Protein AF-A0A432FKI2-F1 (afdb_monomer)

pLDDT: mean 86.58, std 9.46, range [42.62, 94.94]

Nearest PDB structures (foldseek):
  8cwy-assembly1_F  TM=4.904E-01  e=3.872E+00  synthetic construct
  6v7m-assembly1_B  TM=4.877E-01  e=4.125E+00  Homo sapiens
  5of9-assembly1_B  TM=5.105E-01  e=4.680E+00  Homo sapiens
  4h63-assembly1_H  TM=4.499E-01  e=6.026E+00  Schizosaccharomyces pombe 972h-

Structure (mmCIF, N/CA/C/O backbone):
data_AF-A0A432FKI2-F1
#
_entry.id   AF-A0A432FKI2-F1
#
loop_
_atom_site.group_PDB
_atom_site.id
_atom_site.type_symbol
_atom_site.label_atom_id
_atom_site.label_alt_id
_atom_site.label_comp_id
_atom_site.label_asym_id
_atom_site.label_entity_id
_atom_site.label_seq_id
_atom_site.pdbx_PDB_ins_code
_atom_site.Cartn_x
_atom_site.Cartn_y
_atom_site.Cartn_z
_atom_site.occupancy
_atom_site.B_iso_or_equiv
_atom_site.auth_seq_id
_atom_site.auth_comp_id
_atom_site.auth_asym_id
_atom_site.auth_atom_id
_atom_site.pdbx_PDB_model_num
ATOM 1 N N . MET A 1 1 ? -20.578 -13.091 22.858 1.00 42.62 1 MET A N 1
ATOM 2 C CA . MET A 1 1 ? -21.070 -12.518 21.584 1.00 42.62 1 MET A CA 1
ATOM 3 C C . MET A 1 1 ? -20.027 -11.633 20.861 1.00 42.62 1 MET A C 1
ATOM 5 O O . MET A 1 1 ? -20.405 -10.948 19.927 1.00 42.62 1 MET A O 1
ATOM 9 N N . ASP A 1 2 ? -18.721 -11.669 21.192 1.00 59.06 2 ASP A N 1
ATOM 10 C CA . ASP A 1 2 ? -17.759 -10.625 20.743 1.00 59.06 2 ASP A CA 1
ATOM 11 C C . ASP A 1 2 ? -16.721 -11.053 19.669 1.00 59.06 2 ASP A C 1
ATOM 13 O O . ASP A 1 2 ? -16.109 -10.215 19.008 1.00 59.06 2 ASP A O 1
ATOM 17 N N . ARG A 1 3 ? -16.554 -12.360 19.400 1.00 57.31 3 ARG A N 1
ATOM 18 C CA . ARG A 1 3 ? -15.512 -12.851 18.465 1.00 57.31 3 ARG A CA 1
ATOM 19 C C . ARG A 1 3 ? -15.654 -12.314 17.038 1.00 57.31 3 ARG A C 1
ATOM 21 O O . ARG A 1 3 ? -14.658 -11.934 16.438 1.00 57.31 3 ARG A O 1
ATOM 28 N N . GLY A 1 4 ? -16.876 -12.225 16.507 1.00 62.41 4 GLY A N 1
ATOM 29 C CA . GLY A 1 4 ? -17.103 -11.756 15.132 1.00 62.41 4 GLY A CA 1
ATOM 30 C C . GLY A 1 4 ? -16.793 -10.270 14.915 1.00 62.41 4 GLY A C 1
ATOM 31 O O . GLY A 1 4 ? -16.568 -9.847 13.785 1.00 62.41 4 GLY A O 1
ATOM 32 N N . ASN A 1 5 ? -16.765 -9.472 15.985 1.00 62.22 5 ASN A N 1
ATOM 33 C CA . ASN A 1 5 ? -16.475 -8.041 15.915 1.00 62.22 5 ASN A CA 1
ATOM 34 C C . ASN A 1 5 ? -14.969 -7.763 16.097 1.00 62.22 5 ASN A C 1
ATOM 36 O O . ASN A 1 5 ? -14.403 -6.875 15.456 1.00 62.22 5 ASN A O 1
ATOM 40 N N . GLN A 1 6 ? -14.302 -8.572 16.925 1.00 67.38 6 GLN A N 1
ATOM 41 C CA . GLN A 1 6 ? -12.847 -8.563 17.069 1.00 67.38 6 GLN A CA 1
ATOM 42 C C . GLN A 1 6 ? -12.155 -9.022 15.774 1.00 67.38 6 GLN A C 1
ATOM 44 O O . GLN A 1 6 ? -11.264 -8.335 15.283 1.00 67.38 6 GLN A O 1
ATOM 49 N N . ASP A 1 7 ? -12.657 -10.083 15.137 1.00 74.25 7 ASP A N 1
ATOM 50 C CA . ASP A 1 7 ? -12.125 -10.617 13.872 1.00 74.25 7 ASP A CA 1
ATOM 51 C C . ASP A 1 7 ? -12.210 -9.599 12.711 1.00 74.25 7 ASP A C 1
ATOM 53 O O . ASP A 1 7 ? -11.273 -9.411 11.931 1.00 74.25 7 ASP A O 1
ATOM 57 N N . ARG A 1 8 ? -13.299 -8.815 12.659 1.00 82.50 8 ARG A N 1
ATOM 58 C CA . ARG A 1 8 ? -13.438 -7.694 11.711 1.00 82.50 8 ARG A CA 1
ATOM 59 C C . ARG A 1 8 ? -12.406 -6.594 11.943 1.00 82.50 8 ARG A C 1
ATOM 61 O O . ARG A 1 8 ? -11.864 -6.064 10.981 1.00 82.50 8 ARG A O 1
ATOM 68 N N . THR A 1 9 ? -12.119 -6.273 13.201 1.00 85.19 9 THR A N 1
ATOM 69 C CA . THR A 1 9 ? -11.145 -5.231 13.559 1.00 85.19 9 THR A CA 1
ATOM 70 C C . THR A 1 9 ? -9.734 -5.649 13.165 1.00 85.19 9 THR A C 1
ATOM 72 O O . THR A 1 9 ? -9.021 -4.866 12.539 1.00 85.19 9 THR A O 1
ATOM 75 N N . VAL A 1 10 ? -9.359 -6.900 13.444 1.00 88.88 10 VAL A N 1
ATOM 76 C CA . VAL A 1 10 ? -8.068 -7.462 13.023 1.00 88.88 10 VAL A CA 1
ATOM 77 C C . VAL A 1 10 ? -7.952 -7.464 11.497 1.00 88.88 10 VAL A C 1
ATOM 79 O O . VAL A 1 10 ? -6.930 -7.034 10.962 1.00 88.88 10 VAL A O 1
ATOM 82 N N . SER A 1 11 ? -9.011 -7.850 10.776 1.00 90.19 11 SER A N 1
ATOM 83 C CA . SER A 1 11 ? -9.038 -7.785 9.309 1.00 90.19 11 SER A CA 1
ATOM 84 C C . SER A 1 11 ? -8.864 -6.354 8.782 1.00 90.19 11 SER A C 1
ATOM 86 O O . SER A 1 11 ? -8.080 -6.130 7.857 1.00 90.19 11 SER A O 1
ATOM 88 N N . SER A 1 12 ? -9.537 -5.366 9.382 1.00 91.19 12 SER A N 1
ATOM 89 C CA . SER A 1 12 ? -9.379 -3.951 9.023 1.00 91.19 12 SER A CA 1
ATOM 90 C C . SER A 1 12 ? -7.953 -3.456 9.264 1.00 91.19 12 SER A C 1
ATOM 92 O O . SER A 1 12 ? -7.379 -2.817 8.384 1.00 91.19 12 SER A O 1
ATOM 94 N N . ILE A 1 13 ? -7.342 -3.808 10.400 1.00 91.81 13 ILE A N 1
ATOM 95 C CA . ILE A 1 13 ? -5.944 -3.466 10.703 1.00 91.81 13 ILE A CA 1
ATOM 96 C C . ILE A 1 13 ? -4.993 -4.108 9.687 1.00 91.81 13 ILE A C 1
ATOM 98 O O . ILE A 1 13 ? -4.126 -3.423 9.144 1.00 91.81 13 ILE A O 1
ATOM 102 N N . ALA A 1 14 ? -5.181 -5.390 9.363 1.00 92.38 14 ALA A N 1
ATOM 103 C CA . ALA A 1 14 ? -4.363 -6.089 8.375 1.00 92.38 14 ALA A CA 1
ATOM 104 C C . ALA A 1 14 ? -4.469 -5.450 6.979 1.00 92.38 14 ALA A C 1
ATOM 106 O O . ALA A 1 14 ? -3.455 -5.282 6.297 1.00 92.38 14 ALA A O 1
ATOM 107 N N . LYS A 1 15 ? -5.674 -5.039 6.562 1.00 92.88 15 LYS A N 1
ATOM 108 C CA . LYS A 1 15 ? -5.897 -4.319 5.297 1.00 92.88 15 LYS A CA 1
ATOM 109 C C . LYS A 1 15 ? -5.205 -2.959 5.281 1.00 92.88 15 LYS A C 1
ATOM 111 O O . LYS A 1 15 ? -4.529 -2.650 4.302 1.00 92.88 15 LYS A O 1
ATOM 116 N N . ILE A 1 16 ? -5.336 -2.177 6.358 1.00 93.88 16 ILE A N 1
ATOM 117 C CA . ILE A 1 16 ? -4.651 -0.883 6.511 1.00 93.88 16 ILE A CA 1
ATOM 118 C C . ILE A 1 16 ? -3.139 -1.082 6.376 1.00 93.88 16 ILE A C 1
ATOM 120 O O . ILE A 1 16 ? -2.508 -0.443 5.537 1.00 93.88 16 ILE A O 1
ATOM 124 N N . PHE A 1 17 ? -2.577 -2.004 7.160 1.00 93.75 17 PHE A N 1
ATOM 125 C CA . PHE A 1 17 ? -1.144 -2.274 7.170 1.00 93.75 17 PHE A CA 1
ATOM 126 C C . PHE A 1 17 ? -0.639 -2.719 5.795 1.00 93.75 17 PHE A C 1
ATOM 128 O O . PHE A 1 17 ? 0.339 -2.179 5.282 1.00 93.75 17 PHE A O 1
ATOM 135 N N . THR A 1 18 ? -1.339 -3.661 5.161 1.00 93.44 18 THR A N 1
ATOM 136 C CA . THR A 1 18 ? -0.967 -4.171 3.836 1.00 93.44 18 THR A CA 1
ATOM 137 C C . THR A 1 18 ? -0.961 -3.054 2.799 1.00 93.44 18 THR A C 1
ATOM 139 O O . THR A 1 18 ? -0.002 -2.931 2.042 1.00 93.44 18 THR A O 1
ATOM 142 N N . ALA A 1 19 ? -1.990 -2.205 2.784 1.00 92.94 19 ALA A N 1
ATOM 143 C CA . ALA A 1 19 ? -2.081 -1.117 1.821 1.00 92.94 19 ALA A CA 1
ATOM 144 C C . ALA A 1 19 ? -0.957 -0.075 2.005 1.00 92.94 19 ALA A C 1
ATOM 146 O O . ALA A 1 19 ? -0.375 0.388 1.023 1.00 92.94 19 ALA A O 1
ATOM 147 N N . GLU A 1 20 ? 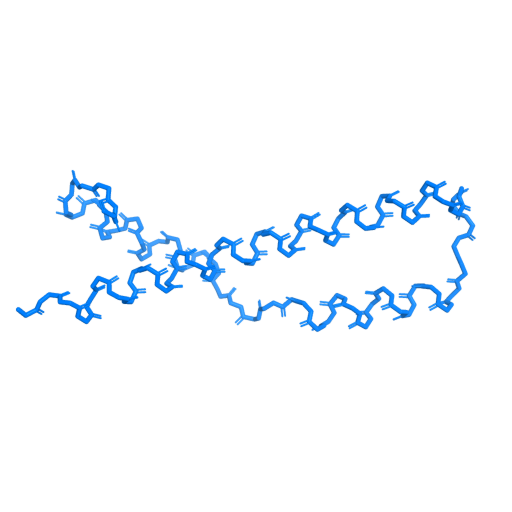-0.576 0.239 3.246 1.00 93.44 20 GLU A N 1
ATOM 148 C CA . GLU A 1 20 ? 0.580 1.103 3.520 1.00 93.44 20 GLU A CA 1
ATOM 149 C C . GLU A 1 20 ? 1.909 0.461 3.108 1.00 93.44 20 GLU A C 1
ATOM 151 O O . GLU A 1 20 ? 2.774 1.132 2.536 1.00 93.44 20 GLU A O 1
ATOM 156 N N . MET A 1 21 ? 2.084 -0.836 3.374 1.00 94.94 21 MET A N 1
ATOM 157 C CA . MET A 1 21 ? 3.300 -1.565 3.005 1.00 94.94 21 MET A CA 1
ATOM 158 C C . MET A 1 21 ? 3.464 -1.687 1.499 1.00 94.94 21 MET A C 1
ATOM 160 O O . MET A 1 21 ? 4.568 -1.479 0.999 1.00 94.94 21 MET A O 1
ATOM 164 N N . VAL A 1 22 ? 2.377 -1.928 0.766 1.00 93.69 22 VAL A N 1
ATOM 165 C CA . VAL A 1 22 ? 2.377 -1.889 -0.699 1.00 93.69 22 VAL A CA 1
ATOM 166 C C . VAL A 1 22 ? 2.908 -0.544 -1.193 1.00 93.69 22 VAL A C 1
ATOM 168 O O . VAL A 1 22 ? 3.853 -0.517 -1.976 1.00 93.69 22 VAL A O 1
ATOM 171 N N . LEU A 1 23 ? 2.364 0.575 -0.705 1.00 91.75 23 LEU A N 1
ATOM 172 C CA . LEU A 1 23 ? 2.805 1.906 -1.135 1.00 91.75 23 LEU A CA 1
ATOM 173 C C . LEU A 1 23 ? 4.290 2.148 -0.835 1.00 91.75 23 LEU A C 1
ATOM 175 O O . LEU A 1 23 ? 5.017 2.671 -1.682 1.00 91.75 23 LEU A O 1
ATOM 179 N N . ARG A 1 24 ? 4.773 1.724 0.340 1.00 94.38 24 ARG A N 1
ATOM 180 C CA . ARG A 1 24 ? 6.202 1.813 0.680 1.00 94.38 24 ARG A CA 1
ATOM 181 C C . ARG A 1 24 ? 7.073 0.981 -0.256 1.00 94.38 24 ARG A C 1
ATOM 183 O O . ARG A 1 24 ? 8.085 1.488 -0.735 1.00 94.38 24 ARG A O 1
ATOM 190 N N . LEU A 1 25 ? 6.689 -0.263 -0.533 1.00 93.81 25 LEU A N 1
ATOM 191 C CA . LEU A 1 25 ? 7.431 -1.154 -1.427 1.00 93.81 25 LEU A CA 1
ATOM 192 C C . LEU A 1 25 ? 7.475 -0.613 -2.856 1.00 93.81 25 LEU A C 1
ATOM 194 O O . LEU A 1 25 ? 8.531 -0.648 -3.487 1.00 93.81 25 LEU A O 1
ATOM 198 N N . LEU A 1 26 ? 6.364 -0.069 -3.356 1.00 92.50 26 LEU A N 1
ATOM 199 C CA . LEU A 1 26 ? 6.310 0.540 -4.684 1.00 92.50 26 LEU A CA 1
ATOM 200 C C . LEU A 1 26 ? 7.238 1.758 -4.778 1.00 92.50 26 LEU A C 1
ATOM 202 O O . LEU A 1 26 ? 7.997 1.866 -5.739 1.00 92.50 26 LEU A O 1
ATOM 206 N N . ASN A 1 27 ? 7.253 2.619 -3.758 1.00 92.06 27 ASN A N 1
ATOM 207 C CA . ASN A 1 27 ? 8.167 3.763 -3.704 1.00 92.06 27 ASN A CA 1
ATOM 208 C C . ASN A 1 27 ? 9.638 3.332 -3.631 1.00 92.06 27 ASN A C 1
ATOM 210 O O . ASN A 1 27 ? 10.471 3.863 -4.362 1.00 92.06 27 ASN A O 1
ATOM 214 N N . LEU A 1 28 ? 9.964 2.341 -2.795 1.00 93.75 28 LEU A N 1
ATOM 215 C CA . LEU A 1 28 ? 11.318 1.783 -2.718 1.00 93.75 28 LEU A CA 1
ATOM 216 C C . LEU A 1 28 ? 11.760 1.181 -4.052 1.00 93.75 28 LEU A C 1
ATOM 218 O O . LEU A 1 28 ? 12.894 1.394 -4.474 1.00 93.75 28 LEU A O 1
ATOM 222 N N . SER A 1 29 ? 10.857 0.479 -4.734 1.00 90.56 29 SER A N 1
ATOM 223 C CA . SER A 1 29 ? 11.124 -0.112 -6.046 1.00 90.56 29 SER A CA 1
ATOM 224 C C . SER A 1 29 ? 11.437 0.964 -7.087 1.00 90.56 29 SER A C 1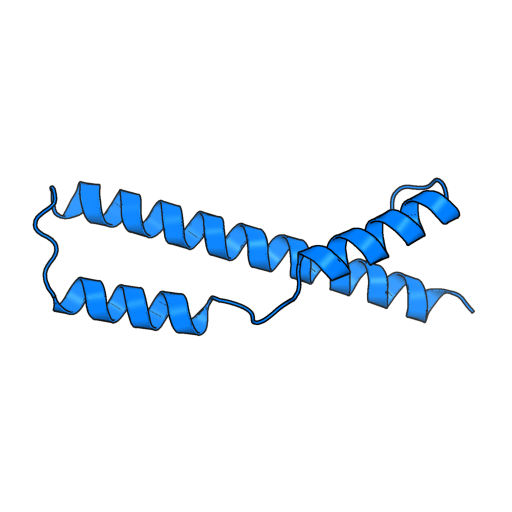
ATOM 226 O O . SER A 1 29 ? 12.397 0.818 -7.836 1.00 90.56 29 SER A O 1
ATOM 228 N N . LEU A 1 30 ? 10.697 2.081 -7.102 1.00 88.38 30 LEU A N 1
ATOM 229 C CA . LEU A 1 30 ? 10.991 3.217 -7.986 1.00 88.38 30 LEU A CA 1
ATOM 230 C C . LEU A 1 30 ? 12.372 3.826 -7.702 1.00 88.38 30 LEU A C 1
ATOM 232 O O . LEU A 1 30 ? 13.139 4.074 -8.631 1.00 88.38 30 LEU A O 1
ATOM 236 N N . THR A 1 31 ? 12.718 4.021 -6.428 1.00 90.69 31 THR A N 1
ATOM 237 C CA . THR A 1 31 ? 14.043 4.518 -6.024 1.00 90.69 31 THR A CA 1
ATOM 238 C C . THR A 1 31 ? 15.158 3.562 -6.447 1.00 90.69 31 THR A C 1
ATOM 240 O O . THR A 1 31 ? 16.168 3.998 -7.000 1.00 90.69 31 THR A O 1
ATOM 243 N N . ALA A 1 32 ? 14.969 2.258 -6.237 1.00 90.25 32 ALA A N 1
ATOM 244 C CA . ALA A 1 32 ? 15.930 1.235 -6.632 1.00 90.25 32 ALA A CA 1
ATOM 245 C C . ALA A 1 32 ? 16.126 1.202 -8.154 1.00 90.25 32 ALA A C 1
ATOM 247 O O .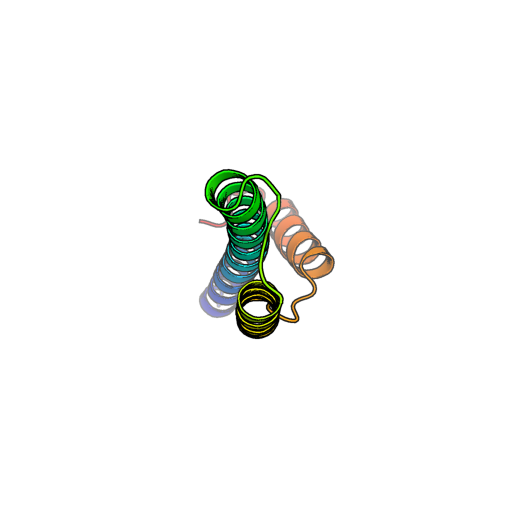 ALA A 1 32 ? 17.263 1.191 -8.620 1.00 90.25 32 ALA A O 1
ATOM 248 N N . LEU A 1 33 ? 15.039 1.259 -8.931 1.00 89.75 33 LEU A N 1
ATOM 249 C CA . LEU A 1 33 ? 15.099 1.327 -10.392 1.00 89.75 33 LEU A CA 1
ATOM 250 C C . LEU A 1 33 ? 15.868 2.567 -10.861 1.00 89.75 33 LEU A C 1
ATOM 252 O O . LEU A 1 33 ? 16.776 2.442 -11.680 1.00 89.75 33 LEU A O 1
ATOM 256 N N . ASN A 1 34 ? 15.583 3.742 -10.296 1.00 87.56 34 ASN A N 1
ATOM 257 C CA . ASN A 1 34 ? 16.329 4.959 -10.620 1.00 87.56 34 ASN A CA 1
ATOM 258 C C . ASN A 1 34 ? 17.832 4.817 -10.330 1.00 87.56 34 ASN A C 1
ATOM 260 O O . ASN A 1 34 ? 18.650 5.272 -11.131 1.00 87.56 34 ASN A O 1
ATOM 264 N N . GLY A 1 35 ? 18.199 4.155 -9.227 1.00 89.44 35 GLY A N 1
ATOM 265 C CA . GLY A 1 35 ? 19.592 3.867 -8.880 1.00 89.44 35 GLY A CA 1
ATOM 266 C C . GLY A 1 35 ? 20.271 2.887 -9.842 1.00 89.44 35 GLY A C 1
ATOM 267 O O . GLY A 1 35 ? 21.374 3.159 -10.312 1.00 89.44 35 GLY A O 1
ATOM 268 N N . ILE A 1 36 ? 19.606 1.776 -10.177 1.00 90.19 36 ILE A N 1
ATOM 269 C CA . ILE A 1 36 ? 20.130 0.728 -11.071 1.00 90.19 36 ILE A CA 1
ATOM 270 C C . ILE A 1 36 ? 20.343 1.273 -12.483 1.00 90.19 36 ILE A C 1
ATOM 272 O O . ILE A 1 36 ? 21.404 1.078 -13.073 1.00 90.19 36 ILE A O 1
ATOM 276 N N . TYR A 1 37 ? 19.351 1.988 -13.014 1.00 88.12 37 TYR A N 1
ATOM 277 C CA . TYR A 1 37 ? 19.388 2.503 -14.380 1.00 88.12 37 TYR A CA 1
ATOM 278 C C . TYR A 1 37 ? 20.074 3.869 -14.496 1.00 88.12 37 TYR A C 1
ATOM 280 O O . TYR A 1 37 ? 20.165 4.405 -15.596 1.00 88.12 37 TYR A O 1
ATOM 288 N N . ARG A 1 38 ? 20.555 4.460 -13.389 1.00 85.75 38 ARG A N 1
ATOM 289 C CA . ARG A 1 38 ? 21.140 5.818 -13.349 1.00 85.75 38 ARG A CA 1
ATOM 290 C C . ARG A 1 38 ? 20.255 6.870 -14.042 1.00 85.75 38 ARG A C 1
ATOM 292 O O . ARG A 1 38 ? 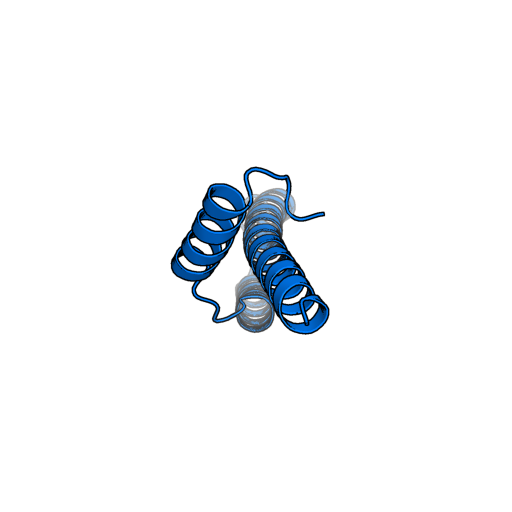20.754 7.775 -14.705 1.00 85.75 38 ARG A O 1
ATOM 299 N N . GLY A 1 39 ? 18.935 6.717 -13.931 1.00 73.81 39 GLY A N 1
ATOM 300 C CA . GLY A 1 39 ? 17.941 7.562 -14.605 1.00 73.81 39 GLY A CA 1
ATOM 301 C C . GLY A 1 39 ? 17.649 7.226 -16.077 1.00 73.81 39 GLY A C 1
ATOM 302 O O . GLY A 1 39 ? 16.764 7.843 -16.660 1.00 73.81 39 GLY A O 1
ATOM 303 N N . GLN A 1 40 ? 18.323 6.241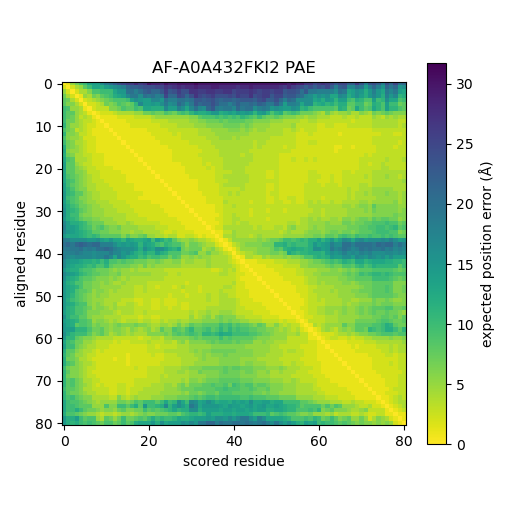 -16.681 1.00 80.69 40 GLN A N 1
ATOM 304 C CA . GLN A 1 40 ? 18.087 5.772 -18.056 1.00 80.69 40 GLN A CA 1
ATOM 305 C C . GLN A 1 40 ? 17.220 4.503 -18.084 1.00 80.69 40 GLN A C 1
ATOM 307 O O . GLN A 1 40 ? 17.614 3.452 -18.589 1.00 80.69 40 GLN A O 1
ATOM 312 N N . THR A 1 41 ? 16.033 4.578 -17.489 1.00 79.19 41 THR A N 1
ATOM 313 C CA . THR A 1 41 ? 15.110 3.438 -17.418 1.00 79.19 41 THR A CA 1
ATOM 314 C C . THR A 1 41 ? 14.431 3.213 -18.772 1.00 79.19 41 THR A C 1
ATOM 316 O O . THR A 1 41 ? 13.875 4.142 -19.358 1.00 79.19 41 THR A O 1
ATOM 319 N N . THR A 1 42 ? 14.454 1.978 -19.281 1.00 85.62 42 THR A N 1
ATOM 320 C CA . THR A 1 42 ? 13.832 1.649 -20.573 1.00 85.62 42 THR A CA 1
ATOM 321 C C . THR A 1 42 ? 12.299 1.595 -20.470 1.00 85.62 42 THR A C 1
ATOM 323 O O . THR A 1 42 ? 11.762 1.260 -19.409 1.00 85.62 42 THR A O 1
ATOM 326 N N . PRO A 1 43 ? 11.558 1.861 -21.565 1.00 86.06 43 PRO A N 1
ATOM 327 C CA . PRO A 1 43 ? 10.091 1.804 -21.568 1.00 86.06 43 PRO A CA 1
ATOM 328 C C . PRO A 1 43 ? 9.521 0.459 -21.094 1.00 86.06 43 PRO A C 1
ATOM 330 O O . PRO A 1 43 ? 8.535 0.424 -20.365 1.00 86.06 43 PRO A O 1
ATOM 333 N N . ILE A 1 44 ? 10.195 -0.647 -21.430 1.00 90.12 44 ILE A N 1
ATOM 334 C CA . ILE A 1 44 ? 9.801 -2.007 -21.029 1.00 90.12 44 ILE A CA 1
ATOM 335 C C . ILE A 1 44 ? 9.768 -2.142 -19.500 1.00 90.12 44 ILE A C 1
ATOM 337 O O . ILE A 1 44 ? 8.839 -2.722 -18.940 1.00 90.12 44 ILE A O 1
ATOM 341 N N . VAL A 1 45 ? 10.769 -1.587 -18.814 1.00 87.56 45 VAL A N 1
ATOM 342 C CA . VAL A 1 45 ? 10.874 -1.647 -17.351 1.00 87.56 45 VAL A CA 1
ATOM 343 C C . VAL A 1 45 ? 9.792 -0.786 -16.696 1.00 87.56 45 VAL 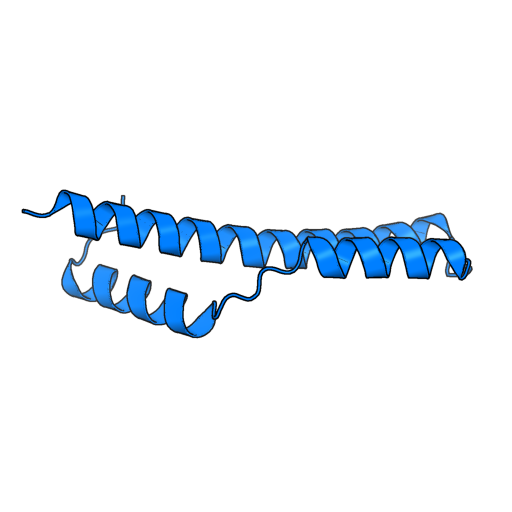A C 1
ATOM 345 O O . VAL A 1 45 ? 9.206 -1.193 -15.692 1.00 87.56 45 VAL A O 1
ATOM 348 N N . PHE A 1 46 ? 9.466 0.368 -17.284 1.00 86.62 46 PHE A N 1
ATOM 349 C CA . PHE A 1 46 ? 8.347 1.191 -16.820 1.00 86.62 46 PHE A CA 1
ATOM 350 C C . PHE A 1 46 ? 7.000 0.477 -16.954 1.00 86.62 46 PHE A C 1
ATOM 352 O O . PHE A 1 46 ? 6.205 0.514 -16.013 1.00 86.62 46 PHE A O 1
ATOM 359 N N . ASP A 1 47 ? 6.753 -0.206 -18.070 1.00 90.81 47 ASP A N 1
ATOM 360 C CA . ASP A 1 47 ? 5.513 -0.958 -18.275 1.00 90.81 47 ASP A CA 1
ATOM 361 C C . ASP A 1 47 ? 5.396 -2.141 -17.308 1.00 90.81 47 ASP A C 1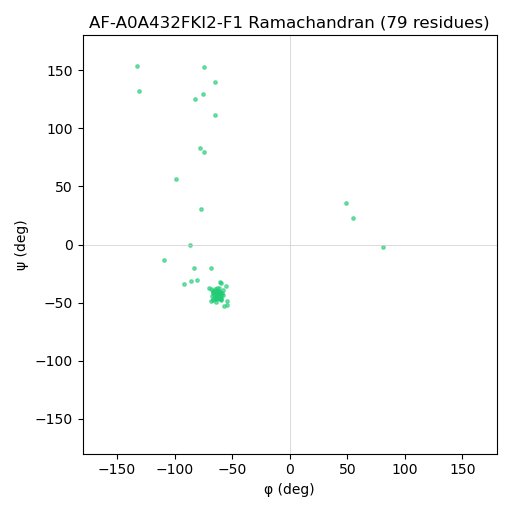
ATOM 363 O O . ASP A 1 47 ? 4.333 -2.376 -16.728 1.00 90.81 47 ASP A O 1
ATOM 367 N N . GLN A 1 48 ? 6.497 -2.854 -17.055 1.00 91.00 48 GLN A N 1
ATOM 368 C CA . GLN A 1 48 ? 6.537 -3.899 -16.030 1.00 91.00 48 GLN A CA 1
ATOM 369 C C . GLN A 1 48 ? 6.225 -3.336 -14.639 1.00 91.00 48 GLN A C 1
ATOM 371 O O . GLN A 1 48 ? 5.396 -3.902 -13.923 1.00 91.00 48 GLN A O 1
ATOM 376 N N . MET A 1 49 ? 6.819 -2.194 -14.279 1.00 89.62 49 MET A N 1
ATOM 377 C CA . MET A 1 49 ? 6.565 -1.539 -12.996 1.00 89.62 49 MET A CA 1
ATOM 378 C C . MET A 1 49 ? 5.112 -1.067 -12.874 1.00 89.62 49 MET A C 1
ATOM 380 O O . MET A 1 49 ? 4.490 -1.247 -11.828 1.00 89.62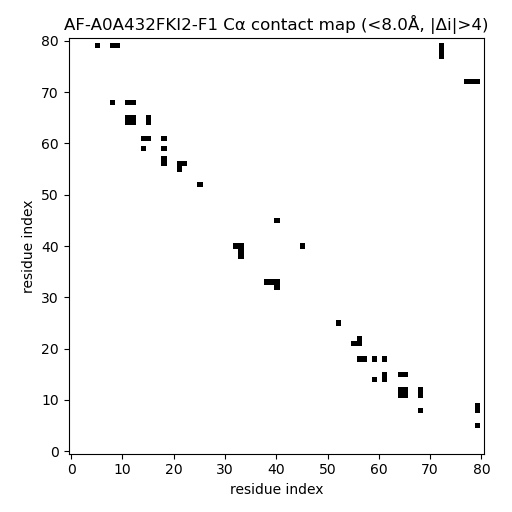 49 MET A O 1
ATOM 384 N N . ARG A 1 50 ? 4.528 -0.522 -13.945 1.00 90.19 50 ARG A N 1
ATOM 385 C CA . ARG A 1 50 ? 3.118 -0.111 -13.977 1.00 90.19 50 ARG A CA 1
ATOM 386 C C . ARG A 1 50 ? 2.178 -1.302 -13.792 1.00 90.19 50 ARG A C 1
ATOM 388 O O . ARG A 1 50 ? 1.247 -1.229 -12.992 1.00 90.19 50 ARG A O 1
ATOM 395 N N . ASN A 1 51 ? 2.443 -2.412 -14.477 1.00 91.94 51 ASN A N 1
ATOM 396 C CA . ASN A 1 51 ? 1.665 -3.643 -14.329 1.00 91.94 51 ASN A CA 1
ATOM 397 C C . ASN A 1 51 ? 1.769 -4.222 -12.914 1.00 91.94 51 ASN A C 1
ATOM 399 O O . ASN A 1 51 ? 0.789 -4.737 -12.376 1.00 91.94 51 ASN A O 1
ATOM 403 N N . PHE A 1 52 ? 2.947 -4.128 -12.299 1.00 90.12 52 PHE A N 1
ATOM 404 C CA . PHE A 1 52 ? 3.158 -4.538 -10.916 1.00 90.12 52 PHE A CA 1
ATOM 405 C C . PHE A 1 52 ? 2.382 -3.648 -9.934 1.00 90.12 52 PHE A C 1
ATOM 407 O O . PHE A 1 52 ? 1.636 -4.167 -9.105 1.00 90.12 52 PHE A O 1
ATOM 414 N N . GLN A 1 53 ? 2.465 -2.322 -10.087 1.00 91.38 53 GLN A N 1
ATOM 415 C CA . GLN A 1 53 ? 1.693 -1.356 -9.295 1.00 91.38 53 GLN A CA 1
ATOM 416 C C . GLN A 1 53 ? 0.189 -1.639 -9.365 1.00 91.38 53 GLN A C 1
ATOM 418 O O . GLN A 1 53 ? -0.460 -1.740 -8.326 1.00 91.38 53 GLN A O 1
ATOM 423 N N . ALA A 1 54 ? -0.356 -1.836 -10.569 1.00 90.81 54 ALA A N 1
ATOM 424 C CA . ALA A 1 54 ? -1.780 -2.098 -10.766 1.00 90.81 54 ALA A CA 1
ATOM 425 C C . ALA A 1 54 ? -2.269 -3.369 -10.046 1.00 90.81 54 ALA A C 1
ATOM 427 O O . ALA A 1 54 ? -3.402 -3.409 -9.580 1.00 90.81 54 ALA A O 1
ATOM 428 N N . LYS A 1 55 ? -1.417 -4.397 -9.931 1.00 90.25 55 LYS A N 1
ATOM 429 C CA . LYS A 1 55 ? -1.747 -5.650 -9.232 1.00 90.25 55 LYS A CA 1
ATOM 430 C C . LYS A 1 55 ? -1.602 -5.552 -7.716 1.00 90.25 55 LYS A C 1
ATOM 432 O O . LYS A 1 55 ? -2.292 -6.272 -7.002 1.00 90.25 55 LYS A O 1
ATOM 437 N N . MET A 1 56 ? -0.687 -4.717 -7.226 1.00 89.69 56 MET A N 1
ATOM 438 C CA . MET A 1 56 ? -0.449 -4.580 -5.788 1.00 89.69 56 MET A CA 1
ATOM 439 C C . MET A 1 56 ? -1.387 -3.581 -5.112 1.00 89.69 56 MET A C 1
ATOM 441 O O . MET A 1 56 ? -1.690 -3.747 -3.931 1.00 89.69 56 MET A O 1
ATOM 445 N N . LEU A 1 57 ? -1.814 -2.532 -5.821 1.00 88.38 57 LEU A N 1
ATOM 446 C CA . LEU A 1 57 ? -2.686 -1.508 -5.256 1.00 88.38 57 LEU A CA 1
ATOM 447 C C . LEU A 1 57 ? -4.047 -2.109 -4.905 1.00 88.38 57 LEU A C 1
ATOM 449 O O . LEU A 1 57 ? -4.835 -2.483 -5.770 1.00 88.38 57 LEU A O 1
ATOM 453 N N . MET A 1 58 ? -4.321 -2.182 -3.606 1.00 83.06 58 MET A N 1
ATOM 454 C CA . MET A 1 58 ? -5.595 -2.664 -3.097 1.00 83.06 58 MET A CA 1
ATOM 455 C C . MET A 1 58 ? -6.620 -1.519 -3.142 1.00 83.06 58 MET A C 1
ATOM 457 O O . MET A 1 58 ? -6.350 -0.461 -2.565 1.00 83.06 58 MET A O 1
ATOM 461 N N . PRO A 1 59 ? -7.787 -1.694 -3.788 1.00 80.81 59 PRO A N 1
ATOM 462 C CA . PRO A 1 59 ? -8.849 -0.693 -3.793 1.00 80.81 59 PRO A CA 1
ATOM 463 C C . PRO A 1 59 ? -9.546 -0.688 -2.428 1.00 80.81 59 PRO A C 1
ATOM 465 O O . PRO A 1 59 ? -10.598 -1.296 -2.237 1.00 80.81 59 PRO A O 1
ATOM 468 N N . THR A 1 60 ? -8.922 -0.029 -1.456 1.00 83.75 60 THR A N 1
ATOM 469 C CA . THR A 1 60 ? -9.385 0.001 -0.070 1.00 83.75 60 THR A CA 1
ATOM 470 C C . THR A 1 60 ? -9.423 1.433 0.434 1.00 83.75 60 THR A C 1
ATOM 472 O O . THR A 1 60 ? -8.442 2.167 0.316 1.00 83.75 60 THR A O 1
ATOM 475 N N . ASP A 1 61 ? -10.533 1.822 1.058 1.00 89.19 61 ASP A N 1
ATOM 476 C CA . ASP A 1 61 ? -10.635 3.104 1.751 1.00 89.19 61 ASP A CA 1
ATOM 477 C C . ASP A 1 61 ? -9.929 3.032 3.112 1.00 89.19 61 ASP A C 1
ATOM 479 O O . ASP A 1 61 ? -10.524 2.777 4.162 1.00 89.19 61 ASP A O 1
ATOM 483 N N . ILE A 1 62 ? -8.611 3.227 3.079 1.00 91.12 62 ILE A N 1
ATOM 484 C CA . ILE A 1 62 ? -7.754 3.181 4.268 1.00 91.12 62 ILE A CA 1
ATOM 485 C C . ILE A 1 62 ? -8.176 4.253 5.288 1.00 91.12 62 ILE A C 1
ATOM 487 O O . ILE A 1 62 ? -8.042 4.036 6.491 1.00 91.12 62 ILE A O 1
ATOM 491 N N . VAL A 1 63 ? -8.685 5.405 4.835 1.00 91.62 63 VAL A N 1
ATOM 492 C CA . VAL A 1 63 ? -9.064 6.519 5.717 1.00 91.62 63 VAL A CA 1
ATOM 493 C C . VAL A 1 63 ? -10.272 6.132 6.559 1.00 91.62 63 VAL A C 1
ATOM 495 O O . VAL A 1 63 ? -10.238 6.290 7.781 1.00 91.62 63 VAL A O 1
ATOM 498 N N . ASN A 1 64 ? -11.313 5.588 5.931 1.00 92.38 64 ASN A N 1
ATOM 499 C CA . ASN A 1 64 ? -12.489 5.129 6.658 1.00 92.38 64 ASN A CA 1
ATOM 500 C C . ASN A 1 64 ? -12.174 3.924 7.553 1.00 92.38 64 ASN A C 1
ATOM 502 O O . ASN A 1 64 ? -12.550 3.947 8.724 1.00 92.38 64 ASN A O 1
ATOM 506 N N . LEU A 1 65 ? -11.375 2.954 7.092 1.00 92.19 65 LEU A N 1
ATOM 507 C CA . LEU A 1 65 ? -10.949 1.836 7.945 1.00 92.19 65 LEU A CA 1
ATOM 508 C C . LEU A 1 65 ? -10.183 2.303 9.191 1.00 92.19 65 LEU A C 1
ATOM 510 O O . LEU A 1 65 ? -10.418 1.800 10.289 1.00 92.19 65 LEU A O 1
ATOM 514 N N . LYS A 1 66 ? -9.283 3.286 9.053 1.00 93.94 66 LYS A N 1
ATOM 515 C CA . LYS A 1 66 ? -8.569 3.866 10.201 1.00 93.94 66 LYS A CA 1
ATOM 516 C C . LYS A 1 66 ? -9.522 4.539 11.186 1.00 93.94 66 LYS A C 1
ATOM 518 O O . LYS A 1 66 ? -9.325 4.393 12.390 1.00 93.94 66 LYS A O 1
ATOM 523 N N . ARG A 1 67 ? -10.550 5.249 10.702 1.00 94.44 67 ARG A N 1
ATOM 524 C CA . ARG A 1 67 ? -11.575 5.869 11.561 1.00 94.44 67 ARG A CA 1
ATOM 525 C C . ARG A 1 67 ? -12.372 4.822 12.332 1.00 94.44 67 ARG A C 1
ATOM 527 O O . ARG A 1 67 ? -12.546 4.977 13.535 1.00 94.44 67 ARG A O 1
ATOM 534 N N . GLU A 1 68 ? -12.813 3.758 11.667 1.00 91.44 68 GLU A N 1
ATOM 535 C CA . GLU A 1 68 ? -13.561 2.665 12.302 1.00 91.44 68 GLU A CA 1
ATOM 536 C C . GLU A 1 68 ? -12.743 1.978 13.401 1.00 91.44 68 GLU A C 1
ATOM 538 O O . GLU A 1 68 ? -13.224 1.801 14.523 1.00 91.44 68 GLU A O 1
ATOM 543 N N . VAL A 1 69 ? -11.482 1.646 13.104 1.00 90.69 69 VAL A N 1
ATOM 544 C CA . VAL A 1 69 ? -10.560 1.050 14.079 1.00 90.69 69 VAL A CA 1
ATOM 545 C C . VAL A 1 69 ? -10.318 2.008 15.250 1.00 90.69 69 VAL A C 1
ATOM 547 O O . VAL A 1 69 ? -10.427 1.596 16.404 1.00 90.69 69 VAL A O 1
ATOM 550 N N . ALA A 1 70 ? -10.057 3.292 14.984 1.00 90.94 70 ALA A N 1
ATOM 551 C CA . ALA A 1 70 ? -9.836 4.294 16.026 1.00 90.94 70 ALA A CA 1
ATOM 552 C C . ALA A 1 70 ? -11.062 4.476 16.933 1.00 90.94 70 ALA A C 1
ATOM 554 O O . ALA A 1 70 ? -10.918 4.518 18.153 1.00 90.94 70 ALA A O 1
ATOM 555 N N . GLN A 1 71 ? -12.268 4.524 16.359 1.00 91.38 71 GLN A N 1
ATOM 556 C CA . GLN A 1 71 ? -13.506 4.639 17.128 1.00 91.38 71 GLN A CA 1
ATOM 557 C C . GLN A 1 71 ? -13.708 3.432 18.047 1.00 91.38 71 GLN A C 1
ATOM 559 O O . GLN A 1 71 ? -14.121 3.587 19.197 1.00 91.38 71 GLN A O 1
ATOM 564 N N . ARG A 1 72 ? -13.397 2.225 17.565 1.00 87.75 72 ARG A N 1
ATOM 565 C CA . ARG A 1 72 ? -13.477 1.017 18.385 1.00 87.75 72 ARG A CA 1
ATOM 566 C C . ARG A 1 72 ? -12.487 1.057 19.547 1.00 87.75 72 ARG A C 1
ATOM 568 O O . ARG A 1 72 ? -12.903 0.833 20.679 1.00 87.75 72 ARG A O 1
ATOM 575 N N . ILE A 1 73 ? -11.219 1.365 19.275 1.00 89.56 73 ILE A N 1
ATOM 576 C CA . ILE A 1 73 ? -10.170 1.477 20.303 1.00 89.56 73 ILE A CA 1
ATOM 577 C C . ILE A 1 73 ? -10.566 2.522 21.347 1.00 89.56 73 ILE A C 1
ATOM 579 O O . ILE A 1 73 ? -10.458 2.274 22.542 1.00 89.56 73 ILE A O 1
ATOM 583 N N . PHE A 1 74 ? -11.089 3.669 20.909 1.00 90.88 74 PHE A N 1
ATOM 584 C CA . PHE A 1 74 ? -11.559 4.720 21.807 1.00 90.88 74 PHE A CA 1
ATOM 585 C C . PHE A 1 74 ? -12.687 4.238 22.729 1.00 90.88 74 PHE A C 1
ATOM 587 O O . PHE A 1 74 ? -12.655 4.494 23.932 1.00 90.88 74 PHE A O 1
ATOM 594 N N . ASN A 1 75 ? -13.657 3.499 22.183 1.00 88.75 75 ASN A N 1
ATOM 595 C CA . ASN A 1 75 ? -14.779 2.965 22.955 1.00 88.75 75 ASN A CA 1
ATOM 596 C C . ASN A 1 75 ? -14.342 1.875 23.946 1.00 88.75 75 ASN A C 1
ATOM 598 O O . ASN A 1 75 ? -14.872 1.811 25.051 1.00 88.75 75 ASN A O 1
ATOM 602 N N . GLN A 1 76 ? -13.397 1.018 23.549 1.00 86.75 76 GLN A N 1
ATOM 603 C CA . GLN A 1 76 ? -12.909 -0.097 24.368 1.00 86.75 76 GLN A CA 1
ATOM 604 C C . GLN A 1 76 ? -11.827 0.330 25.369 1.00 86.75 76 GLN A C 1
ATOM 606 O O . GLN A 1 76 ? -11.633 -0.352 26.366 1.00 86.75 76 GLN A O 1
ATOM 611 N N . LYS A 1 77 ? -11.165 1.474 25.136 1.00 86.94 77 LYS A N 1
ATOM 612 C CA . LYS A 1 77 ? -10.028 1.999 25.918 1.00 86.94 77 LYS A CA 1
ATOM 613 C C . LYS A 1 77 ? -8.858 1.020 26.056 1.00 86.94 77 LYS A C 1
ATOM 615 O O . LYS A 1 77 ? -8.033 1.161 26.953 1.00 86.94 77 LYS A O 1
ATOM 620 N N . GLU A 1 78 ? -8.765 0.066 25.142 1.00 83.75 78 GLU A N 1
ATOM 621 C CA . GLU A 1 78 ? -7.761 -0.989 25.135 1.00 83.75 78 GLU A CA 1
ATOM 622 C C . GLU A 1 78 ? -7.144 -1.107 23.744 1.00 83.75 78 GLU A C 1
ATOM 624 O O . GLU A 1 78 ? -7.750 -0.746 22.729 1.00 83.75 78 GLU A O 1
ATOM 629 N N . TYR A 1 79 ? -5.907 -1.596 23.705 1.00 83.19 79 TYR A N 1
ATOM 630 C CA . TYR A 1 79 ? -5.246 -1.917 22.449 1.00 83.19 79 TYR A CA 1
ATOM 631 C C . TYR A 1 79 ? -6.012 -3.066 21.762 1.00 83.19 79 TYR A C 1
ATOM 633 O O . TYR A 1 79 ? -6.469 -3.972 22.453 1.00 83.19 79 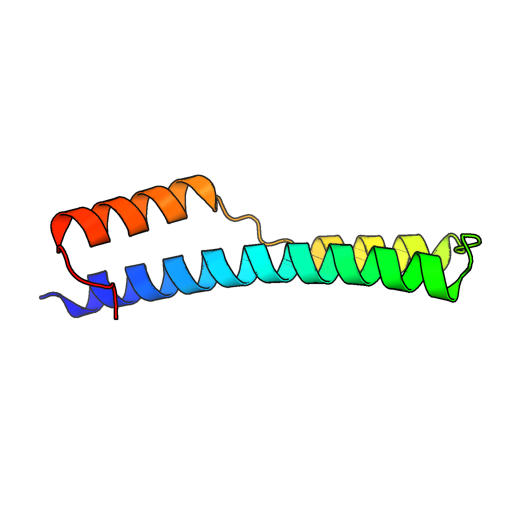TYR A O 1
ATOM 641 N N . PRO A 1 80 ? -6.205 -3.055 20.428 1.00 74.00 80 PRO A N 1
ATOM 642 C CA . PRO A 1 80 ? -7.129 -3.969 19.746 1.00 74.00 80 PRO A CA 1
ATOM 643 C C . PRO A 1 80 ? -6.579 -5.402 19.567 1.00 74.00 80 PRO A C 1
ATOM 645 O O . PRO A 1 80 ? -6.929 -6.070 18.591 1.00 74.00 80 PRO A O 1
ATOM 648 N N . PHE A 1 81 ? -5.727 -5.861 20.489 1.00 75.25 81 PHE A N 1
ATOM 649 C CA . PHE A 1 81 ? -5.079 -7.173 20.512 1.00 75.25 81 PHE A CA 1
ATOM 650 C C . PHE A 1 81 ? -5.017 -7.719 21.935 1.00 75.25 81 PHE A C 1
ATOM 652 O O . PHE A 1 81 ? -4.624 -6.940 22.832 1.00 75.25 81 PHE A O 1
#

Sequence (81 aa):
MDRGNQDRTVSSIAKIFTAEMVLRLLNLSLTALNGIYRGQTTPIVFDQMRNFQAKMLMPTDIVNLKREVAQRIFNQKEYPF

Solvent-accessible surface area (backbone atoms only — not comparable to full-atom values): 4738 Å² total; per-residue (Å²): 140,57,67,77,59,52,54,50,49,52,51,45,50,52,51,43,52,50,50,52,49,43,53,50,51,52,52,50,49,52,54,49,49,39,63,75,40,72,70,66,70,53,69,69,58,50,52,52,51,51,56,49,48,66,72,60,62,66,99,63,69,50,69,60,45,50,50,56,50,50,54,49,31,62,74,68,72,45,72,95,117

Mean predicted aligned error: 6.22 Å

Foldseek 3Di:
DCPVVLVVLVVLVVVLVQQVVLVVVLVVVVVVQCVVCVNVHDPVVVVVSVVVNVVSHDPDPSVVSVVVSVVVCVVVVDDSD

Secondary structure (DSSP, 8-state):
--HHHHHHHHHHHHHHHHHHHHHHHHHHHHHHHHHHTTT---HHHHHHHHHHHHHH-----HHHHHHHHHHHHHHHTS---

Radius of gyration: 17.95 Å; Cα contacts (8 Å, |Δi|>4): 31; chains: 1; bounding box: 42×20×48 Å